Protein AF-A0A3P7NKV8-F1 (afdb_monomer_lite)

Foldseek 3Di:
DDWDFDDDPDPGGFIGDDPPDDPQVVVLVVVVVVCVVFNAAEEEEEQFACDDRRVVVVVVVVVSCVVNVDPRYHYHYDHCCVQPPPNNCVSVVVVCVVCVVVPVVQDDDDDDPPPCCVPCVPNPCPCVVVVVVVVVPPPPHHYDYDYDD

Structure (mmCIF, N/CA/C/O backbone):
data_AF-A0A3P7NKV8-F1
#
_entry.id   AF-A0A3P7NKV8-F1
#
loop_
_atom_site.group_PDB
_atom_site.id
_atom_site.type_symbol
_atom_site.label_atom_id
_atom_site.label_alt_id
_atom_site.label_comp_id
_atom_site.label_asym_id
_atom_site.label_entity_id
_atom_site.label_seq_id
_atom_site.pdbx_PDB_ins_code
_atom_site.Cartn_x
_atom_site.Cartn_y
_atom_site.Cartn_z
_atom_site.occupancy
_atom_site.B_iso_or_equiv
_atom_site.auth_seq_id
_atom_site.auth_comp_id
_atom_site.auth_asym_id
_atom_site.auth_atom_id
_atom_site.pdbx_PDB_model_num
ATOM 1 N N . MET A 1 1 ? -1.811 -8.506 -8.661 1.00 82.88 1 MET A N 1
ATOM 2 C CA . MET A 1 1 ? -0.559 -8.220 -9.380 1.00 82.88 1 MET A CA 1
ATOM 3 C C . MET A 1 1 ? 0.405 -9.372 -9.160 1.00 82.88 1 MET A C 1
ATOM 5 O O . MET A 1 1 ? 0.613 -9.767 -8.021 1.00 82.88 1 MET A O 1
ATOM 9 N N . PHE A 1 2 ? 0.952 -9.916 -10.237 1.00 87.25 2 PHE A N 1
ATOM 10 C CA . PHE A 1 2 ? 1.941 -10.977 -10.249 1.00 87.25 2 PHE A CA 1
ATOM 11 C C . PHE A 1 2 ? 3.288 -10.407 -10.681 1.00 87.25 2 PHE A C 1
ATOM 13 O O . PHE A 1 2 ? 3.466 -9.937 -11.809 1.00 87.25 2 PHE A O 1
ATOM 20 N N . TRP A 1 3 ? 4.239 -10.465 -9.762 1.00 89.94 3 TRP A N 1
ATOM 21 C CA . TRP A 1 3 ? 5.644 -10.199 -10.011 1.00 89.94 3 TRP A CA 1
ATOM 22 C C . TRP A 1 3 ? 6.456 -11.348 -9.420 1.00 89.94 3 TRP A C 1
ATOM 24 O O . TRP A 1 3 ? 5.977 -12.101 -8.572 1.00 89.94 3 TRP A O 1
ATOM 34 N N . SER A 1 4 ? 7.679 -11.513 -9.901 1.00 88.06 4 SER A N 1
ATOM 35 C CA . SER A 1 4 ? 8.592 -12.528 -9.400 1.00 88.06 4 SER A CA 1
ATOM 36 C C . SER A 1 4 ? 10.001 -11.972 -9.298 1.00 88.06 4 SER A C 1
ATOM 38 O O . SER A 1 4 ? 10.438 -11.168 -10.119 1.00 88.06 4 SER A O 1
ATOM 40 N N . GLN A 1 5 ? 10.729 -12.428 -8.290 1.00 87.88 5 GLN A N 1
ATOM 41 C CA . GLN A 1 5 ? 12.143 -12.137 -8.116 1.00 87.88 5 GLN A CA 1
ATOM 42 C C . GLN A 1 5 ? 12.848 -13.470 -7.913 1.00 87.88 5 GLN A C 1
ATOM 44 O O . GLN A 1 5 ? 12.961 -13.988 -6.805 1.00 87.88 5 GLN A O 1
ATOM 49 N N . LYS A 1 6 ? 13.236 -14.088 -9.031 1.00 86.44 6 LYS A N 1
ATOM 50 C CA . LYS A 1 6 ? 13.852 -15.415 -9.013 1.00 86.44 6 LYS A CA 1
ATOM 51 C C . LYS A 1 6 ? 15.244 -15.322 -8.372 1.00 86.44 6 LYS A C 1
ATOM 53 O O . LYS A 1 6 ? 16.028 -14.472 -8.809 1.00 86.44 6 LYS A O 1
ATOM 58 N N . PRO A 1 7 ? 15.567 -16.177 -7.383 1.00 87.00 7 PRO A N 1
ATOM 59 C CA . PRO A 1 7 ? 16.898 -16.215 -6.790 1.00 87.00 7 PRO A CA 1
ATOM 60 C C . PRO A 1 7 ? 17.979 -16.384 -7.862 1.00 87.00 7 PRO A C 1
ATOM 62 O O . PRO A 1 7 ? 17.834 -17.188 -8.783 1.00 87.00 7 PRO A O 1
ATOM 65 N N . ASN A 1 8 ? 19.061 -15.617 -7.754 1.00 85.00 8 ASN A N 1
ATOM 66 C CA . ASN A 1 8 ? 20.250 -15.752 -8.591 1.00 85.00 8 ASN A CA 1
ATOM 67 C C . ASN A 1 8 ? 21.499 -15.357 -7.783 1.00 85.00 8 ASN A C 1
ATOM 69 O O . ASN A 1 8 ? 21.392 -14.996 -6.616 1.00 85.00 8 ASN A O 1
ATOM 73 N N . LEU A 1 9 ? 22.686 -15.424 -8.393 1.00 89.81 9 LEU A N 1
ATOM 74 C CA . LEU A 1 9 ? 23.956 -15.107 -7.718 1.00 89.81 9 LEU A CA 1
ATOM 75 C C . LEU A 1 9 ? 24.111 -13.623 -7.333 1.00 89.81 9 LEU A C 1
ATOM 77 O O . LEU A 1 9 ? 25.084 -13.260 -6.676 1.00 89.81 9 LEU A O 1
ATOM 81 N N . ARG A 1 10 ? 23.201 -12.739 -7.759 1.00 83.06 10 ARG A N 1
ATOM 82 C CA . ARG A 1 10 ? 23.248 -11.325 -7.384 1.00 83.06 10 ARG A CA 1
ATOM 83 C C . ARG A 1 10 ? 22.675 -11.161 -5.984 1.00 83.06 10 ARG A C 1
ATOM 85 O O . ARG A 1 10 ? 21.628 -11.710 -5.668 1.00 83.06 10 ARG A O 1
ATOM 92 N N . TRP A 1 11 ? 23.311 -10.287 -5.209 1.00 80.31 11 TRP A N 1
ATOM 93 C CA . TRP A 1 11 ? 22.869 -9.904 -3.865 1.00 80.31 11 TRP A CA 1
ATOM 94 C C . TRP A 1 11 ? 21.391 -9.483 -3.794 1.00 80.31 11 TRP A C 1
ATOM 96 O O . TRP A 1 11 ? 20.708 -9.776 -2.822 1.00 80.31 11 TRP A O 1
ATOM 106 N N . GLN A 1 12 ? 20.876 -8.826 -4.836 1.00 80.56 12 GLN A N 1
ATOM 107 C CA . GLN A 1 12 ? 19.457 -8.494 -4.935 1.00 80.56 12 GLN A CA 1
ATOM 108 C C . GLN A 1 12 ? 19.011 -8.662 -6.399 1.00 80.56 12 GLN A C 1
ATOM 110 O O . GLN A 1 12 ? 19.347 -7.828 -7.250 1.00 80.56 12 GLN A O 1
ATOM 115 N N . PRO A 1 13 ? 18.322 -9.764 -6.738 1.00 85.06 13 PRO A N 1
ATOM 116 C CA . PRO A 1 13 ? 17.816 -10.000 -8.087 1.00 85.06 13 PRO A CA 1
ATOM 117 C C . PRO A 1 13 ? 16.840 -8.896 -8.515 1.00 85.06 13 PRO A C 1
ATOM 119 O O . PRO A 1 13 ? 16.237 -8.233 -7.677 1.00 85.06 13 PRO A O 1
ATOM 122 N N . GLU A 1 14 ? 16.689 -8.660 -9.813 1.00 85.12 14 GLU A N 1
ATOM 123 C CA . GLU A 1 14 ? 15.761 -7.636 -10.301 1.00 85.12 14 GLU A CA 1
ATOM 124 C C . GLU A 1 14 ? 14.321 -8.167 -10.270 1.00 85.12 14 GLU A C 1
ATOM 126 O O . GLU A 1 14 ? 14.096 -9.306 -10.692 1.00 85.12 14 GLU A O 1
ATOM 131 N N . PRO A 1 15 ? 13.349 -7.392 -9.764 1.00 87.12 15 PRO A N 1
ATOM 132 C CA . PRO A 1 15 ? 11.965 -7.819 -9.785 1.00 87.12 15 PRO A CA 1
ATOM 133 C C . PRO A 1 15 ? 11.406 -7.743 -11.212 1.00 87.12 15 PRO A C 1
ATOM 135 O O . PRO A 1 15 ? 11.567 -6.750 -11.926 1.00 87.12 15 PRO A O 1
ATOM 138 N N . VAL A 1 16 ? 10.734 -8.810 -11.631 1.00 88.50 16 VAL A N 1
ATOM 139 C CA . VAL A 1 16 ? 10.187 -8.975 -12.978 1.00 88.50 16 VAL A CA 1
ATOM 140 C C . VAL A 1 16 ? 8.672 -9.074 -12.904 1.00 88.50 16 VAL A C 1
ATOM 142 O O . VAL A 1 16 ? 8.115 -9.855 -12.138 1.00 88.50 16 VAL A O 1
ATOM 145 N N . LEU A 1 17 ? 8.007 -8.288 -13.742 1.00 87.25 17 LEU A N 1
ATOM 146 C CA . LEU A 1 17 ? 6.565 -8.353 -13.948 1.00 87.25 17 LEU A CA 1
ATOM 147 C C . LEU A 1 17 ? 6.255 -9.395 -15.010 1.00 87.25 17 LEU A C 1
ATOM 149 O O . LEU A 1 17 ? 6.911 -9.406 -16.053 1.00 87.25 17 LEU A O 1
ATOM 153 N N . ASN A 1 18 ? 5.233 -10.210 -14.781 1.00 85.81 18 ASN A N 1
ATOM 154 C CA . ASN A 1 18 ? 4.743 -11.118 -15.809 1.00 85.81 18 ASN A CA 1
ATOM 155 C C . ASN A 1 18 ? 3.870 -10.332 -16.804 1.00 85.81 18 ASN A C 1
ATOM 157 O O . ASN A 1 18 ? 2.804 -9.845 -16.417 1.00 85.81 18 ASN A O 1
ATOM 161 N N . PRO A 1 19 ? 4.285 -10.176 -18.074 1.00 77.19 19 PRO A N 1
ATOM 162 C CA . PRO A 1 19 ? 3.552 -9.358 -19.041 1.00 77.19 19 PRO A CA 1
ATOM 163 C C . PRO A 1 19 ? 2.282 -10.039 -19.568 1.00 77.19 19 PRO A C 1
ATOM 165 O O . PRO A 1 19 ? 1.422 -9.370 -20.128 1.00 77.19 19 PRO A O 1
ATOM 168 N N . THR A 1 20 ? 2.176 -11.359 -19.415 1.00 82.50 20 THR A N 1
ATOM 169 C CA . THR A 1 20 ? 1.053 -12.176 -19.894 1.00 82.50 20 THR A CA 1
ATOM 170 C C . THR A 1 20 ? -0.166 -12.125 -18.982 1.00 82.50 20 THR A C 1
ATOM 172 O O . THR A 1 20 ? -1.260 -12.463 -19.423 1.00 82.50 20 THR A O 1
ATOM 175 N N . ASP A 1 21 ? 0.018 -11.727 -17.723 1.00 84.06 21 ASP A N 1
ATOM 176 C CA . ASP A 1 21 ? -1.026 -11.818 -16.708 1.00 84.06 21 ASP A CA 1
ATOM 177 C C . ASP A 1 21 ? -1.808 -10.503 -16.600 1.00 84.06 21 ASP A C 1
ATOM 179 O O . ASP A 1 21 ? -1.225 -9.413 -16.627 1.00 84.06 21 ASP A O 1
ATOM 183 N N . ASP A 1 22 ? -3.126 -10.590 -16.392 1.00 89.88 22 ASP A N 1
ATOM 184 C CA . ASP A 1 22 ? -3.933 -9.414 -16.063 1.00 89.88 22 ASP A CA 1
ATOM 185 C C . ASP A 1 22 ? -3.660 -8.970 -14.620 1.00 89.88 22 ASP A C 1
ATOM 187 O O . ASP A 1 22 ? -4.209 -9.477 -13.635 1.00 89.88 22 ASP A O 1
ATOM 191 N N . GLN A 1 23 ? -2.772 -7.987 -14.509 1.00 91.62 23 GLN A N 1
ATOM 192 C CA . GLN A 1 23 ? -2.330 -7.426 -13.241 1.00 91.62 23 GLN A CA 1
ATOM 193 C C . GLN A 1 23 ? -3.469 -6.770 -12.455 1.00 91.62 23 GLN A C 1
ATOM 195 O O . GLN A 1 23 ? -3.468 -6.829 -11.218 1.00 91.62 23 GLN A O 1
ATOM 200 N N . THR A 1 24 ? -4.430 -6.170 -13.165 1.00 92.44 24 THR A N 1
ATOM 201 C CA . THR A 1 24 ? -5.553 -5.433 -12.586 1.00 92.44 24 THR A CA 1
ATOM 202 C C . THR A 1 24 ? -6.575 -6.386 -11.995 1.00 92.44 24 THR A C 1
ATOM 204 O O . THR A 1 24 ? -6.932 -6.235 -10.826 1.00 92.44 24 THR A O 1
ATOM 207 N N . GLU A 1 25 ? -6.985 -7.410 -12.739 1.00 92.81 25 GLU A N 1
ATOM 208 C CA . GLU A 1 25 ? -7.939 -8.402 -12.233 1.00 92.81 25 GLU A CA 1
ATOM 209 C C . GLU A 1 25 ? -7.353 -9.216 -11.074 1.00 92.81 25 GLU A C 1
ATOM 211 O O . GLU A 1 25 ? -8.011 -9.426 -10.051 1.00 92.81 25 GLU A O 1
ATOM 216 N N . ALA A 1 26 ? -6.069 -9.572 -11.155 1.00 92.38 26 ALA A N 1
ATOM 217 C CA . ALA A 1 26 ? -5.368 -10.223 -10.054 1.00 92.38 26 ALA A CA 1
ATOM 218 C C . ALA A 1 26 ? -5.345 -9.366 -8.778 1.00 92.38 26 ALA A C 1
ATOM 220 O O . ALA A 1 26 ? -5.482 -9.884 -7.671 1.00 92.38 26 ALA A O 1
ATOM 221 N N . TYR A 1 27 ? -5.143 -8.053 -8.918 1.00 94.12 27 TYR A N 1
ATOM 222 C CA . TYR A 1 27 ? -5.178 -7.125 -7.789 1.00 94.12 27 TYR A CA 1
ATOM 223 C C . TYR A 1 27 ? -6.583 -6.992 -7.201 1.00 94.12 27 TYR A C 1
ATOM 225 O O . TYR A 1 27 ? -6.730 -7.134 -5.991 1.00 94.12 27 TYR A O 1
ATOM 233 N N . LYS A 1 28 ? -7.614 -6.799 -8.035 1.00 94.69 28 LYS A N 1
ATOM 234 C CA . LYS A 1 28 ? -9.006 -6.701 -7.570 1.00 94.69 28 LYS A CA 1
ATOM 235 C C . LYS A 1 28 ? -9.413 -7.928 -6.768 1.00 94.69 28 LYS A C 1
ATOM 237 O O . LYS A 1 28 ? -9.890 -7.795 -5.645 1.00 94.69 28 LYS A O 1
ATOM 242 N N . ARG A 1 29 ? -9.158 -9.123 -7.311 1.00 94.19 29 ARG A N 1
ATOM 243 C CA . ARG A 1 29 ? -9.468 -10.385 -6.630 1.00 94.19 29 ARG A CA 1
ATOM 244 C C . ARG A 1 29 ? -8.775 -10.479 -5.274 1.00 94.19 29 ARG A C 1
ATOM 246 O O . ARG A 1 29 ? -9.399 -10.895 -4.302 1.00 94.19 29 ARG A O 1
ATOM 253 N N . HIS A 1 30 ? -7.504 -10.083 -5.204 1.00 93.69 30 HIS A N 1
ATOM 254 C CA . HIS A 1 30 ? -6.771 -10.073 -3.945 1.00 93.69 30 HIS A CA 1
ATOM 255 C C . HIS A 1 30 ? -7.369 -9.069 -2.950 1.00 93.69 30 HIS A C 1
ATOM 257 O O . HIS A 1 30 ? -7.622 -9.446 -1.813 1.00 93.69 30 HIS A O 1
ATOM 263 N N . MET A 1 31 ? -7.672 -7.836 -3.367 1.00 93.94 31 MET A N 1
ATOM 264 C CA . MET A 1 31 ? -8.224 -6.806 -2.476 1.00 93.94 31 MET A CA 1
ATOM 265 C C . MET A 1 31 ? -9.620 -7.144 -1.954 1.00 93.94 31 MET A C 1
ATOM 267 O O . MET A 1 31 ? -9.889 -6.925 -0.779 1.00 93.94 31 MET A O 1
ATOM 271 N N . ILE A 1 32 ? -10.480 -7.745 -2.778 1.00 93.56 32 ILE A N 1
ATOM 272 C CA . ILE A 1 32 ? -11.795 -8.239 -2.339 1.00 93.56 32 ILE A CA 1
ATOM 273 C C . ILE A 1 32 ? -11.629 -9.322 -1.263 1.00 93.56 32 ILE A C 1
ATOM 275 O O . ILE A 1 32 ? -12.336 -9.320 -0.258 1.00 93.56 32 ILE A O 1
ATOM 279 N N . MET A 1 33 ? -10.660 -10.228 -1.434 1.00 93.31 33 MET A N 1
ATOM 280 C CA . MET A 1 33 ? -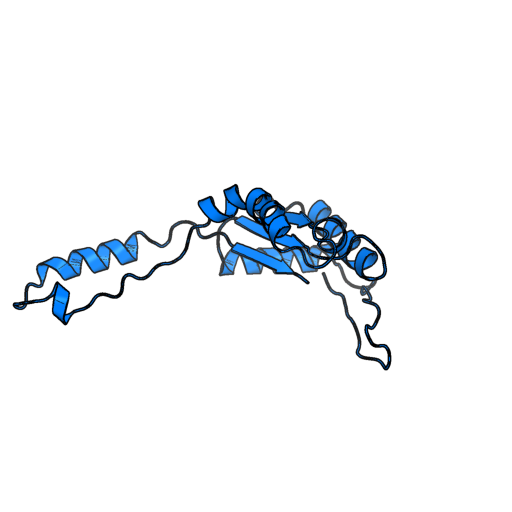10.351 -11.233 -0.416 1.00 93.31 33 MET A CA 1
ATOM 281 C C . MET A 1 33 ? -9.831 -10.588 0.876 1.00 93.31 33 MET A C 1
ATOM 283 O O . MET A 1 33 ? -10.274 -10.967 1.956 1.00 93.31 33 MET A O 1
ATOM 287 N N . GLN A 1 34 ? -8.933 -9.602 0.780 1.00 91.38 34 GLN A N 1
ATOM 288 C CA . GLN A 1 34 ? -8.436 -8.869 1.949 1.00 91.38 34 GLN A CA 1
ATOM 289 C C . GLN A 1 34 ? -9.568 -8.140 2.683 1.00 91.38 34 GLN A C 1
ATOM 291 O O . GLN A 1 34 ? -9.622 -8.179 3.908 1.00 91.38 34 GLN A O 1
ATOM 296 N N . GLN A 1 35 ? -10.508 -7.543 1.947 1.00 91.19 35 GLN A N 1
ATOM 297 C CA . GLN A 1 35 ? -11.666 -6.869 2.529 1.00 91.19 35 GLN A CA 1
ATOM 298 C C . GLN A 1 35 ? -12.567 -7.851 3.277 1.00 91.19 35 GLN A C 1
ATOM 300 O O . GLN A 1 35 ? -13.081 -7.526 4.340 1.00 91.19 35 GLN A O 1
ATOM 305 N N . HIS A 1 36 ? -12.736 -9.065 2.751 1.00 89.00 36 HIS A N 1
ATOM 306 C CA . HIS A 1 36 ? -13.513 -10.096 3.429 1.00 89.00 36 HIS A CA 1
ATOM 307 C C . HIS A 1 36 ? -12.857 -10.566 4.736 1.00 89.00 36 HIS A C 1
ATOM 309 O O . HIS A 1 36 ? -13.559 -10.854 5.700 1.00 89.00 36 HIS A O 1
ATOM 315 N N . VAL A 1 37 ? -11.523 -10.644 4.773 1.00 86.88 37 VAL A N 1
ATOM 316 C CA . VAL A 1 37 ? -10.771 -11.112 5.948 1.00 86.88 37 VAL A CA 1
ATOM 317 C C . VAL A 1 37 ? -10.664 -10.036 7.025 1.00 86.88 37 VAL A C 1
ATOM 319 O O . VAL A 1 37 ? -10.903 -10.319 8.194 1.00 86.88 37 VAL A O 1
ATOM 322 N N . TYR A 1 38 ? -10.278 -8.819 6.644 1.00 84.56 38 TYR A N 1
ATOM 323 C CA . TYR A 1 38 ? -9.998 -7.745 7.597 1.00 84.56 38 TYR A CA 1
ATOM 324 C C . TYR A 1 38 ? -11.194 -6.838 7.871 1.00 84.56 38 TYR A C 1
ATOM 326 O O . TYR A 1 38 ? -11.241 -6.213 8.925 1.00 84.56 38 TYR A O 1
ATOM 334 N N . GLY A 1 39 ? -12.164 -6.798 6.959 1.00 82.00 39 GLY A N 1
ATOM 335 C CA . GLY A 1 39 ? -13.281 -5.870 7.026 1.00 82.00 39 GLY A CA 1
ATOM 336 C C . GLY A 1 39 ? -12.909 -4.450 6.600 1.00 82.00 39 GLY A C 1
ATOM 337 O O . GLY A 1 39 ? -11.739 -4.092 6.443 1.00 82.00 39 GLY A O 1
ATOM 338 N N . GLY A 1 40 ? -13.953 -3.648 6.385 1.00 86.19 40 GLY A N 1
ATOM 339 C CA . GLY A 1 40 ? -13.849 -2.198 6.269 1.00 86.19 40 GLY A CA 1
ATOM 340 C C . GLY A 1 40 ? -12.928 -1.694 5.156 1.00 86.19 40 GLY A C 1
ATOM 341 O O . GLY A 1 40 ? -12.926 -2.195 4.025 1.00 86.19 40 GLY A O 1
ATOM 342 N N . LYS A 1 41 ? -12.192 -0.630 5.489 1.00 89.56 41 LYS A N 1
ATOM 343 C CA . LYS A 1 41 ? -11.257 0.071 4.609 1.00 89.56 41 LYS A CA 1
ATOM 344 C C . LYS A 1 41 ? -9.852 -0.511 4.756 1.00 89.56 41 LYS A C 1
ATOM 346 O O . LYS A 1 41 ? -9.375 -0.770 5.859 1.00 89.56 41 LYS A O 1
ATOM 351 N N . LEU A 1 42 ? -9.167 -0.662 3.629 1.00 90.88 42 LEU A N 1
ATOM 352 C CA . LEU A 1 42 ? -7.800 -1.158 3.553 1.00 90.88 42 LEU A CA 1
ATOM 353 C C . LEU A 1 42 ? -6.846 -0.028 3.181 1.00 90.88 42 LEU A C 1
ATOM 355 O O . LEU A 1 42 ? -7.073 0.709 2.218 1.00 90.88 42 LEU A O 1
ATOM 359 N N . VAL A 1 43 ? -5.740 0.074 3.911 1.00 92.00 43 VAL A N 1
ATOM 360 C CA . VAL A 1 43 ? -4.656 1.006 3.592 1.00 92.00 43 VAL A CA 1
ATOM 361 C C . VAL A 1 43 ? -3.410 0.212 3.243 1.00 92.00 43 VAL A C 1
ATOM 363 O O . VAL A 1 43 ? -2.856 -0.509 4.068 1.00 92.00 43 VAL A O 1
ATOM 366 N N . ILE A 1 44 ? -2.962 0.363 2.004 1.00 92.25 44 ILE A N 1
ATOM 367 C CA . ILE A 1 44 ? -1.734 -0.226 1.491 1.00 92.25 44 ILE A CA 1
ATOM 368 C C . ILE A 1 44 ? -0.611 0.772 1.735 1.00 92.25 44 ILE A C 1
ATOM 370 O O . ILE A 1 44 ? -0.616 1.860 1.162 1.00 92.25 44 ILE A O 1
ATOM 374 N N . VAL A 1 45 ? 0.373 0.400 2.545 1.00 91.31 45 VAL A N 1
ATOM 375 C CA . VAL A 1 45 ? 1.596 1.189 2.721 1.00 91.31 45 VAL A CA 1
ATOM 376 C C . VAL A 1 45 ? 2.669 0.603 1.815 1.00 91.31 45 VAL A C 1
ATOM 378 O O . VAL A 1 45 ? 3.141 -0.510 2.042 1.00 91.31 45 VAL A O 1
ATOM 381 N N . ASN A 1 46 ? 3.027 1.349 0.772 1.00 90.06 46 ASN A N 1
ATOM 382 C CA . ASN A 1 46 ? 4.050 0.959 -0.189 1.00 90.06 46 ASN A CA 1
ATOM 383 C C . ASN A 1 46 ? 5.380 1.626 0.177 1.00 90.06 46 ASN A C 1
ATOM 385 O O . ASN A 1 46 ? 5.499 2.848 0.093 1.00 90.06 46 ASN A O 1
ATOM 389 N N . LEU A 1 47 ? 6.366 0.819 0.573 1.00 85.81 47 LEU A N 1
ATOM 390 C CA . LEU A 1 47 ? 7.693 1.284 1.000 1.00 85.81 47 LEU A CA 1
ATOM 391 C C . LEU A 1 47 ? 8.753 1.209 -0.109 1.00 85.81 47 LEU A C 1
ATOM 393 O O . LEU A 1 47 ? 9.937 1.436 0.151 1.00 85.81 47 LEU A O 1
ATOM 397 N N . VAL A 1 48 ? 8.336 0.874 -1.333 1.00 82.25 48 VAL A N 1
ATOM 398 C CA . VAL A 1 48 ? 9.218 0.741 -2.494 1.00 82.25 48 VAL A CA 1
ATOM 399 C C . VAL A 1 48 ? 10.027 2.015 -2.712 1.00 82.25 48 VAL A C 1
ATOM 401 O O . VAL A 1 48 ? 9.497 3.131 -2.723 1.00 82.25 48 VAL A O 1
ATOM 404 N N . ASN A 1 49 ? 11.324 1.837 -2.963 1.00 79.38 49 ASN A N 1
ATOM 405 C CA . ASN A 1 49 ? 12.173 2.947 -3.356 1.00 79.38 49 ASN A CA 1
ATOM 406 C C . ASN A 1 49 ? 11.705 3.505 -4.710 1.00 79.38 49 ASN A C 1
ATOM 408 O O . ASN A 1 49 ? 11.635 2.792 -5.716 1.00 79.38 49 ASN A O 1
ATOM 412 N N . GLN A 1 50 ? 11.427 4.810 -4.765 1.00 77.88 50 GLN A N 1
ATOM 413 C CA . GLN A 1 50 ? 10.971 5.470 -5.993 1.00 77.88 50 GLN A CA 1
ATOM 414 C C . GLN A 1 50 ? 12.087 5.574 -7.050 1.00 77.88 50 GLN A C 1
ATOM 416 O O . GLN A 1 50 ? 11.855 6.001 -8.188 1.00 77.88 50 GLN A O 1
ATOM 421 N N . ARG A 1 51 ? 13.315 5.179 -6.691 1.00 78.44 51 ARG A N 1
ATOM 422 C CA . ARG A 1 51 ? 14.488 5.106 -7.562 1.00 78.44 51 ARG A CA 1
ATOM 423 C C . ARG A 1 51 ? 15.015 3.675 -7.657 1.00 78.44 51 ARG A C 1
ATO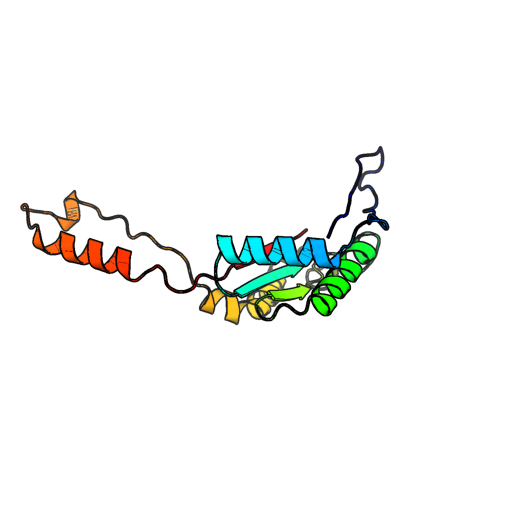M 425 O O . ARG A 1 51 ? 14.914 2.871 -6.738 1.00 78.44 51 ARG A O 1
ATOM 432 N N . GLY A 1 52 ? 15.664 3.382 -8.781 1.00 81.94 52 GLY A N 1
ATOM 433 C CA . GLY A 1 52 ? 16.317 2.095 -9.007 1.00 81.94 52 GLY A CA 1
ATOM 434 C C . GLY A 1 52 ? 15.349 0.991 -9.435 1.00 81.94 52 GLY A C 1
ATOM 435 O O . GLY A 1 52 ? 14.358 1.245 -10.116 1.00 81.94 52 GLY A O 1
ATOM 436 N N . ARG A 1 53 ? 15.684 -0.251 -9.075 1.00 81.56 53 ARG A N 1
ATOM 437 C CA . ARG A 1 53 ? 15.067 -1.479 -9.613 1.00 81.56 53 ARG A CA 1
ATOM 438 C C . ARG A 1 53 ? 13.597 -1.654 -9.235 1.00 81.56 53 ARG A C 1
ATOM 440 O O . ARG A 1 53 ? 12.805 -2.131 -10.040 1.00 81.56 53 ARG A O 1
ATOM 447 N N . GLU A 1 54 ? 13.230 -1.261 -8.021 1.00 83.06 54 GLU A N 1
ATOM 448 C CA . GLU A 1 54 ? 11.881 -1.480 -7.486 1.00 83.06 54 GLU A CA 1
ATOM 449 C C . GLU A 1 54 ? 10.857 -0.503 -8.073 1.00 83.06 54 GLU A C 1
ATOM 451 O O . GLU A 1 54 ? 9.666 -0.810 -8.108 1.00 83.06 54 GLU A O 1
ATOM 456 N N . LYS A 1 55 ? 11.319 0.618 -8.649 1.00 85.94 55 LYS A N 1
ATOM 457 C CA . LYS A 1 55 ? 10.478 1.632 -9.300 1.00 85.94 55 LYS A CA 1
ATOM 458 C C . LYS A 1 55 ? 9.501 1.025 -10.305 1.00 85.94 55 LYS A C 1
ATOM 460 O O . LYS A 1 55 ? 8.374 1.495 -10.425 1.00 85.94 55 LYS A O 1
ATOM 465 N N . ARG A 1 56 ? 9.923 -0.012 -11.035 1.00 87.44 56 ARG A N 1
ATOM 466 C CA . ARG A 1 56 ? 9.076 -0.670 -12.034 1.00 87.44 56 ARG A CA 1
ATOM 467 C C . ARG A 1 56 ? 7.881 -1.378 -11.390 1.00 87.44 56 ARG A C 1
ATOM 469 O O . ARG A 1 56 ? 6.773 -1.260 -11.895 1.00 87.44 56 ARG A O 1
ATOM 476 N N . VAL A 1 57 ? 8.097 -2.084 -10.280 1.00 88.88 57 VAL A N 1
ATOM 477 C CA . VAL A 1 57 ? 7.016 -2.752 -9.540 1.00 88.88 57 VAL A CA 1
ATOM 478 C C . VAL A 1 57 ? 6.149 -1.730 -8.815 1.00 88.88 57 VAL A C 1
ATOM 480 O O . VAL A 1 57 ? 4.930 -1.808 -8.918 1.00 88.88 57 VAL A O 1
ATOM 483 N N . GLY A 1 58 ? 6.757 -0.735 -8.162 1.00 89.19 58 GLY A N 1
ATOM 484 C CA . GLY A 1 58 ? 6.019 0.343 -7.500 1.00 89.19 58 GLY A CA 1
ATOM 485 C C . GLY A 1 58 ? 5.101 1.096 -8.466 1.00 89.19 58 GLY A C 1
ATOM 486 O O . GLY A 1 58 ? 3.913 1.230 -8.202 1.00 89.19 58 GLY A O 1
ATOM 487 N N . GLY A 1 59 ? 5.616 1.486 -9.635 1.00 89.56 59 GLY A N 1
ATOM 488 C CA . GLY A 1 59 ? 4.828 2.191 -10.648 1.00 89.56 59 GLY A CA 1
ATOM 489 C C . GLY A 1 59 ? 3.703 1.347 -11.255 1.00 89.56 59 GLY A C 1
ATOM 490 O O . GLY A 1 59 ? 2.635 1.873 -11.560 1.00 89.56 59 GLY A O 1
ATOM 491 N N . GLU A 1 60 ? 3.895 0.034 -11.408 1.00 91.00 60 GLU A N 1
ATOM 492 C CA . GLU A 1 60 ? 2.794 -0.843 -11.822 1.00 91.00 60 GLU A CA 1
ATOM 493 C C . GLU A 1 60 ? 1.742 -1.027 -10.732 1.00 91.00 60 GLU A C 1
ATOM 495 O O . GLU A 1 60 ? 0.556 -1.091 -11.055 1.00 91.00 60 GLU A O 1
ATOM 500 N N . LEU A 1 61 ? 2.141 -1.088 -9.458 1.00 91.69 61 LEU A N 1
ATOM 501 C CA . LEU A 1 61 ? 1.191 -1.105 -8.350 1.00 91.69 61 LEU A CA 1
ATOM 502 C C . LEU A 1 61 ? 0.341 0.171 -8.369 1.00 91.69 61 LEU A C 1
ATOM 504 O O . LEU A 1 61 ? -0.883 0.064 -8.364 1.00 91.69 61 LEU A O 1
ATOM 508 N N . ASP A 1 62 ? 0.968 1.346 -8.491 1.00 91.75 62 ASP A N 1
ATOM 509 C CA . ASP A 1 62 ? 0.272 2.635 -8.607 1.00 91.75 62 ASP A CA 1
ATOM 510 C C . ASP A 1 62 ? -0.726 2.619 -9.778 1.00 91.75 62 ASP A C 1
ATOM 512 O O . ASP A 1 62 ? -1.903 2.954 -9.618 1.00 91.75 62 ASP A O 1
ATOM 516 N N . ARG A 1 63 ? -0.285 2.151 -10.956 1.00 92.81 63 ARG A N 1
ATOM 517 C CA . ARG A 1 63 ? -1.137 2.029 -12.148 1.00 92.81 63 ARG A CA 1
ATOM 518 C C . ARG A 1 63 ? -2.333 1.114 -11.902 1.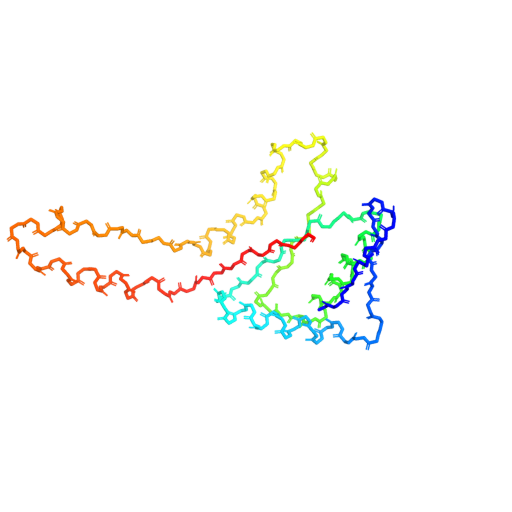00 92.81 63 ARG A C 1
ATOM 520 O O . ARG A 1 63 ? -3.451 1.430 -12.309 1.00 92.81 63 ARG A O 1
ATOM 527 N N . VAL A 1 64 ? -2.102 -0.039 -11.282 1.00 94.12 64 VAL A N 1
ATOM 528 C CA . VAL A 1 64 ? -3.137 -1.043 -11.036 1.00 94.12 64 VAL A CA 1
ATOM 529 C C . VAL A 1 64 ? -4.147 -0.559 -9.999 1.00 94.12 64 VAL A C 1
ATOM 531 O O . VAL A 1 64 ? -5.340 -0.759 -10.216 1.00 94.12 64 VAL A O 1
ATOM 534 N N . VAL A 1 65 ? -3.704 0.111 -8.932 1.00 93.81 65 VAL A N 1
ATOM 535 C CA . VAL A 1 65 ? -4.597 0.707 -7.926 1.00 93.81 65 VAL A CA 1
ATOM 536 C C . VAL A 1 65 ? -5.507 1.750 -8.575 1.00 93.81 65 VAL A C 1
ATOM 538 O O . VAL A 1 65 ? -6.727 1.668 -8.430 1.00 93.81 65 VAL A O 1
ATOM 541 N N . LEU A 1 66 ? -4.936 2.667 -9.366 1.00 93.62 66 LEU A N 1
ATOM 542 C CA . LEU A 1 66 ? -5.702 3.693 -10.084 1.00 93.62 66 LEU A CA 1
ATOM 543 C C . LEU A 1 66 ? -6.717 3.084 -11.058 1.00 93.62 66 LEU A C 1
ATOM 545 O O . LEU A 1 66 ? -7.850 3.549 -11.144 1.00 93.62 66 LEU A O 1
ATOM 549 N N . ARG A 1 67 ? -6.330 2.029 -11.783 1.00 93.75 67 ARG A N 1
ATOM 550 C CA . ARG A 1 67 ? -7.207 1.364 -12.757 1.00 93.75 67 ARG A CA 1
ATOM 551 C C . ARG A 1 67 ? -8.302 0.524 -12.102 1.00 93.75 67 ARG A C 1
ATOM 553 O O . ARG A 1 67 ? -9.382 0.391 -12.671 1.00 93.75 67 ARG A O 1
ATOM 560 N N . ALA A 1 68 ? -8.013 -0.095 -10.960 1.00 94.12 68 ALA A N 1
ATOM 561 C CA . ALA A 1 68 ? -8.984 -0.901 -10.234 1.00 94.12 68 ALA A CA 1
ATOM 562 C C . ALA A 1 68 ? -10.056 -0.038 -9.558 1.00 94.12 68 ALA A C 1
ATOM 564 O O . ALA A 1 68 ? -11.185 -0.508 -9.460 1.00 94.12 68 ALA A O 1
ATOM 565 N N . HIS A 1 69 ? -9.695 1.182 -9.135 1.00 93.62 69 HIS A N 1
ATOM 566 C CA . HIS A 1 69 ? -10.581 2.179 -8.526 1.00 93.62 69 HIS A CA 1
ATOM 567 C C . HIS A 1 69 ? -11.517 1.567 -7.469 1.00 93.62 69 HIS A C 1
ATOM 569 O O . HIS A 1 69 ? -12.741 1.592 -7.583 1.00 93.62 69 HIS A O 1
ATOM 575 N N . LEU A 1 70 ? -10.921 0.951 -6.450 1.00 93.75 70 LEU A N 1
ATOM 576 C CA . LEU A 1 70 ? -11.664 0.357 -5.342 1.00 93.75 70 LEU A CA 1
ATOM 577 C C . LEU A 1 70 ? -11.820 1.394 -4.229 1.00 93.75 70 LEU A C 1
ATOM 579 O O . LEU A 1 70 ? -10.833 1.759 -3.597 1.00 93.75 70 LEU A O 1
ATOM 583 N N . ASP A 1 71 ? -13.051 1.828 -3.957 1.00 93.12 71 ASP A N 1
ATOM 584 C CA . ASP A 1 71 ? -13.332 2.916 -3.003 1.00 93.12 71 ASP A CA 1
ATOM 585 C C . ASP A 1 71 ? -12.903 2.594 -1.560 1.00 93.12 71 ASP A C 1
ATOM 587 O O . ASP A 1 71 ? -12.610 3.485 -0.764 1.00 93.12 71 ASP A O 1
ATOM 591 N N . PHE A 1 72 ? -12.825 1.305 -1.222 1.00 91.19 72 PHE A N 1
ATOM 592 C CA . PHE A 1 72 ? -12.397 0.826 0.091 1.00 91.19 72 PHE A CA 1
ATOM 593 C C . PHE A 1 72 ? -10.875 0.678 0.227 1.00 91.19 72 PHE A C 1
ATOM 595 O O . PHE A 1 72 ? -10.410 0.257 1.284 1.00 91.19 72 PHE A O 1
ATOM 602 N N . VAL A 1 73 ? -10.085 0.995 -0.807 1.00 93.69 73 VAL A N 1
ATOM 603 C CA . VAL A 1 73 ? -8.625 0.833 -0.796 1.00 93.69 73 VAL A CA 1
ATOM 604 C C . VAL A 1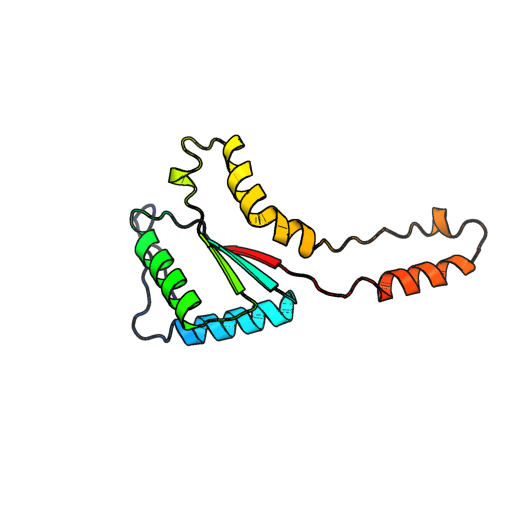 73 ? -7.922 2.174 -0.967 1.00 93.69 73 VAL A C 1
ATOM 606 O O . VAL A 1 73 ? -8.139 2.898 -1.935 1.00 93.69 73 VAL A O 1
ATOM 609 N N . ARG A 1 74 ? -7.002 2.485 -0.051 1.00 92.62 74 ARG A N 1
ATOM 610 C CA . ARG A 1 74 ? -6.111 3.649 -0.132 1.00 92.62 74 ARG A CA 1
ATOM 611 C C . ARG A 1 74 ? -4.662 3.198 -0.244 1.00 92.62 74 ARG A C 1
ATOM 613 O O . ARG A 1 74 ? -4.205 2.394 0.559 1.00 92.62 74 ARG A O 1
ATOM 620 N N . LEU A 1 75 ? -3.924 3.750 -1.204 1.00 92.31 75 LEU A N 1
ATOM 621 C CA . LEU A 1 75 ? -2.485 3.530 -1.349 1.00 92.31 75 LEU A CA 1
ATOM 622 C C . LEU A 1 75 ? -1.705 4.715 -0.771 1.00 92.31 75 LEU A C 1
ATOM 624 O O . LEU A 1 75 ? -1.913 5.855 -1.181 1.00 92.31 75 LEU A O 1
ATOM 628 N N . ASN A 1 76 ? -0.793 4.436 0.156 1.00 91.56 76 ASN A N 1
ATOM 629 C CA . ASN A 1 76 ? 0.145 5.394 0.726 1.00 91.56 76 ASN A CA 1
ATOM 630 C C . ASN A 1 76 ? 1.575 5.006 0.328 1.00 91.56 76 ASN A C 1
ATOM 632 O O . ASN A 1 76 ? 2.178 4.119 0.936 1.00 91.56 76 ASN A O 1
ATOM 636 N N . ALA A 1 77 ? 2.110 5.656 -0.705 1.00 88.31 77 ALA A N 1
ATOM 637 C CA . ALA A 1 77 ? 3.492 5.467 -1.136 1.00 88.31 77 ALA A CA 1
ATOM 638 C C . ALA A 1 77 ? 4.448 6.309 -0.275 1.00 88.31 77 ALA A C 1
ATOM 640 O O . ALA A 1 77 ? 4.330 7.534 -0.222 1.00 88.31 77 ALA A O 1
ATOM 641 N N . PHE A 1 78 ? 5.413 5.658 0.375 1.00 87.31 78 PHE A N 1
ATOM 642 C CA . PHE A 1 78 ? 6.368 6.284 1.285 1.00 87.31 78 PHE A CA 1
ATOM 643 C C . PHE A 1 78 ? 7.802 5.857 0.948 1.00 87.31 78 PHE A C 1
ATOM 645 O O . PHE A 1 78 ? 8.190 4.709 1.151 1.00 87.31 78 PHE A O 1
ATOM 652 N N . ASP A 1 79 ? 8.613 6.796 0.454 1.00 82.44 79 ASP A N 1
ATOM 653 C CA . ASP A 1 79 ? 10.017 6.536 0.127 1.00 82.44 79 ASP A CA 1
ATOM 654 C C . ASP A 1 79 ? 10.891 6.644 1.381 1.00 82.44 79 ASP A C 1
ATOM 656 O O . ASP A 1 79 ? 11.324 7.729 1.781 1.00 82.44 79 ASP A O 1
ATOM 660 N N . PHE A 1 80 ? 11.189 5.499 1.990 1.00 75.94 80 PHE A N 1
ATOM 661 C CA . PHE A 1 80 ? 12.001 5.452 3.202 1.00 75.94 80 PHE A CA 1
ATOM 662 C C . PHE A 1 80 ? 13.419 6.016 3.001 1.00 75.94 80 PHE A C 1
ATOM 664 O O . PHE A 1 80 ? 13.966 6.632 3.910 1.00 75.94 80 PHE A O 1
ATOM 671 N N . HIS A 1 81 ? 14.025 5.865 1.821 1.00 76.25 81 HIS A N 1
ATOM 672 C CA . HIS A 1 81 ? 15.400 6.321 1.583 1.00 76.25 81 HIS A CA 1
ATOM 673 C C . HIS A 1 81 ? 15.478 7.839 1.425 1.00 76.25 81 HIS A C 1
ATOM 675 O O . HIS A 1 81 ? 16.453 8.466 1.846 1.00 76.25 81 HIS A O 1
ATOM 681 N N . LYS A 1 82 ? 14.449 8.433 0.817 1.00 76.44 82 LYS A N 1
ATOM 682 C CA . LYS A 1 82 ? 14.319 9.884 0.699 1.00 76.44 82 LYS A CA 1
ATOM 683 C C . LYS A 1 82 ? 13.953 10.516 2.040 1.00 76.44 82 LYS A C 1
ATOM 685 O O . LYS A 1 82 ? 14.584 11.492 2.444 1.00 76.44 82 LYS A O 1
ATOM 690 N N . GLU A 1 83 ? 12.948 9.969 2.714 1.00 72.56 83 GLU A N 1
ATOM 691 C CA . GLU A 1 83 ? 12.378 10.584 3.911 1.00 72.56 83 GLU A CA 1
ATOM 692 C C . GLU A 1 83 ? 13.230 10.285 5.156 1.00 72.56 83 GLU A C 1
ATOM 694 O O . GLU A 1 83 ? 13.515 11.197 5.930 1.00 72.56 83 GLU A O 1
ATOM 699 N N . CYS A 1 84 ? 13.759 9.067 5.304 1.00 66.81 84 CYS A N 1
ATOM 700 C CA . CYS A 1 84 ? 14.519 8.595 6.470 1.00 66.81 84 CYS A CA 1
ATOM 701 C C . CYS A 1 84 ? 15.999 8.319 6.141 1.00 66.81 84 CYS A C 1
ATOM 703 O O . CYS A 1 84 ? 16.519 7.227 6.389 1.00 66.81 84 CYS A O 1
ATOM 705 N N . GLN A 1 85 ? 16.708 9.318 5.603 1.00 66.69 85 GLN A N 1
ATOM 706 C CA . GLN A 1 85 ? 18.157 9.217 5.380 1.00 66.69 85 GLN A CA 1
ATOM 707 C C . GLN A 1 85 ? 18.898 8.798 6.667 1.00 66.69 85 GLN A C 1
ATOM 709 O O . GLN A 1 85 ? 18.588 9.280 7.758 1.00 66.69 85 GLN A O 1
ATOM 714 N N . ALA A 1 86 ? 19.869 7.888 6.525 1.00 67.88 86 ALA A N 1
ATOM 715 C CA . ALA A 1 86 ? 20.670 7.318 7.616 1.00 67.88 86 ALA A CA 1
ATOM 716 C C . ALA A 1 86 ? 19.870 6.596 8.726 1.00 67.88 86 ALA A C 1
ATOM 718 O O . ALA A 1 86 ? 20.297 6.594 9.878 1.00 67.88 86 ALA A O 1
ATOM 719 N N . LEU A 1 87 ? 18.724 5.976 8.396 1.00 65.12 87 LEU A N 1
ATOM 720 C CA . LEU A 1 87 ? 17.877 5.245 9.359 1.00 65.12 87 LEU A CA 1
ATOM 721 C C . LEU A 1 87 ? 17.419 6.128 10.530 1.00 65.12 87 LEU A C 1
ATOM 723 O O . LEU A 1 87 ? 17.257 5.660 11.657 1.00 65.12 87 LEU A O 1
ATOM 727 N N . ASN A 1 88 ? 17.211 7.423 10.277 1.00 68.94 88 ASN A N 1
ATOM 728 C CA . ASN A 1 88 ? 16.719 8.331 11.301 1.00 68.94 88 ASN A CA 1
ATOM 729 C C . ASN A 1 88 ? 15.248 8.023 11.628 1.00 68.94 88 ASN A C 1
ATOM 731 O O . ASN A 1 88 ? 14.324 8.584 11.035 1.00 68.94 88 ASN A O 1
ATOM 735 N N . TRP A 1 89 ? 15.044 7.147 12.613 1.00 66.19 89 TRP A N 1
ATOM 736 C CA . TRP A 1 89 ? 13.740 6.725 13.127 1.00 66.19 89 TRP A CA 1
ATOM 737 C C . TRP A 1 89 ? 12.856 7.885 13.600 1.00 66.19 89 TRP A C 1
ATOM 739 O O . TRP A 1 89 ? 11.635 7.746 13.609 1.00 66.19 89 TRP A O 1
ATOM 749 N N . GLY A 1 90 ? 13.433 9.053 13.911 1.00 66.38 90 GLY A N 1
ATOM 750 C CA . GLY A 1 90 ? 12.669 10.259 14.240 1.00 66.38 90 GLY A CA 1
ATOM 751 C C . GLY A 1 90 ? 11.747 10.719 13.105 1.00 66.38 90 GLY A C 1
ATOM 752 O O . GLY A 1 90 ? 10.703 11.314 13.359 1.00 66.38 90 GLY A O 1
ATOM 753 N N . ARG A 1 91 ? 12.073 10.384 11.851 1.00 70.81 91 ARG A N 1
ATOM 754 C CA . ARG A 1 91 ? 11.258 10.729 10.677 1.00 70.81 91 ARG A CA 1
ATOM 755 C C . ARG A 1 91 ? 10.178 9.705 10.340 1.00 70.81 91 ARG A C 1
ATOM 757 O O . ARG A 1 91 ? 9.276 10.023 9.571 1.00 70.81 91 ARG A O 1
ATOM 764 N N . LEU A 1 92 ? 10.169 8.538 10.994 1.00 75.44 92 LEU A N 1
ATOM 765 C CA . LEU A 1 92 ? 9.038 7.602 10.916 1.00 75.44 92 LEU A CA 1
ATOM 766 C C . LEU A 1 92 ? 7.741 8.235 11.455 1.00 75.44 92 LEU A C 1
ATOM 768 O O . LEU A 1 92 ? 6.644 7.843 11.062 1.00 75.44 92 LEU A O 1
ATOM 772 N N . GLY A 1 93 ? 7.865 9.271 12.294 1.00 80.50 93 GLY A N 1
ATOM 773 C CA . GLY A 1 93 ? 6.747 10.113 12.709 1.00 80.50 93 GLY A CA 1
ATOM 774 C C . GLY A 1 93 ? 5.960 10.712 11.536 1.00 80.50 93 GLY A C 1
ATOM 775 O O . GLY A 1 93 ? 4.753 10.868 11.662 1.00 80.50 93 GLY A O 1
ATOM 776 N N . ILE A 1 94 ? 6.595 10.962 10.383 1.00 85.06 94 ILE A N 1
ATOM 777 C CA . ILE A 1 94 ? 5.920 11.468 9.175 1.00 85.06 94 ILE A CA 1
ATOM 778 C C . ILE A 1 94 ? 4.922 10.433 8.655 1.00 85.06 94 ILE A C 1
ATOM 780 O O . ILE A 1 94 ? 3.757 10.756 8.447 1.00 85.06 94 ILE A O 1
ATOM 784 N N . LEU A 1 95 ? 5.358 9.179 8.497 1.00 86.62 95 LEU A N 1
ATOM 785 C CA . LEU A 1 95 ? 4.477 8.090 8.076 1.00 86.62 95 LEU A CA 1
ATOM 786 C C . LEU A 1 95 ? 3.361 7.859 9.101 1.00 86.62 95 LEU A C 1
ATOM 788 O O . LEU A 1 95 ? 2.204 7.674 8.733 1.00 86.62 95 LEU A O 1
ATOM 792 N N . LYS A 1 96 ? 3.695 7.907 10.396 1.00 85.25 96 LYS A N 1
ATOM 793 C CA . LYS A 1 96 ? 2.701 7.773 11.464 1.00 85.25 96 LYS A CA 1
ATOM 794 C C . LYS A 1 96 ? 1.644 8.874 11.394 1.00 85.25 96 LYS A C 1
ATOM 796 O O . LYS A 1 96 ? 0.472 8.576 11.577 1.00 85.25 96 LYS A O 1
ATOM 801 N N . GLU A 1 97 ? 2.041 10.112 11.118 1.00 87.06 97 GLU A N 1
ATOM 802 C CA . GLU A 1 97 ? 1.106 11.228 10.981 1.00 87.06 97 GLU A CA 1
ATOM 803 C C . GLU A 1 97 ? 0.245 11.090 9.715 1.00 87.06 97 GLU A C 1
ATOM 805 O O . GLU A 1 97 ? -0.961 11.303 9.778 1.00 87.06 97 GLU A O 1
ATOM 810 N N . GLN A 1 98 ? 0.816 10.625 8.596 1.00 89.25 98 GLN A N 1
ATOM 811 C CA . GLN A 1 98 ? 0.067 10.331 7.362 1.00 89.25 98 GLN A CA 1
ATOM 812 C C . GLN A 1 98 ? -1.019 9.262 7.541 1.00 89.25 98 GLN A C 1
ATOM 814 O O . GLN A 1 98 ? -2.031 9.310 6.844 1.00 89.25 98 GLN A O 1
ATOM 819 N N . LEU A 1 99 ? -0.785 8.300 8.437 1.00 89.19 99 LEU A N 1
ATOM 820 C CA . LEU A 1 99 ? -1.688 7.183 8.731 1.00 89.19 99 LEU A CA 1
ATOM 821 C C . LEU A 1 99 ? -2.523 7.405 9.995 1.00 89.19 99 LEU A C 1
ATOM 823 O O . LEU A 1 99 ? -3.259 6.516 10.420 1.00 89.19 99 LEU A O 1
ATOM 827 N N . ARG A 1 100 ? -2.375 8.552 10.663 1.00 87.12 100 ARG A N 1
ATOM 828 C CA . ARG A 1 100 ? -2.951 8.774 11.990 1.00 87.12 100 ARG A CA 1
ATOM 829 C C . ARG A 1 100 ? -4.472 8.695 11.978 1.00 87.12 100 ARG A C 1
ATOM 831 O O . ARG A 1 100 ? -5.042 8.172 12.935 1.00 87.12 100 ARG A O 1
ATOM 838 N N . GLY A 1 101 ? -5.109 9.20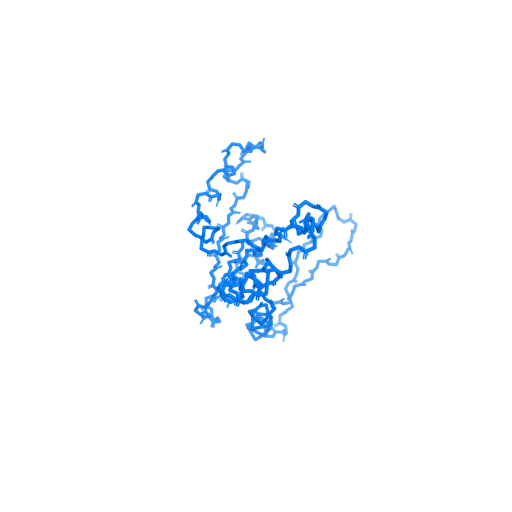8 10.926 1.00 85.19 101 GLY A N 1
ATOM 839 C CA . GLY A 1 101 ? -6.561 9.142 10.772 1.00 85.19 101 GLY A CA 1
ATOM 840 C C . GLY A 1 101 ? -7.037 7.694 10.770 1.00 85.19 101 GLY A C 1
ATOM 841 O O . GLY A 1 101 ? -7.857 7.311 11.595 1.00 85.19 101 GLY A O 1
ATOM 842 N N . GLU A 1 102 ? -6.419 6.871 9.931 1.00 85.00 102 GLU A N 1
ATOM 843 C CA . GLU A 1 102 ? -6.782 5.470 9.748 1.00 85.00 102 GLU A CA 1
ATOM 844 C C . GLU A 1 102 ? -6.420 4.614 10.959 1.00 85.00 102 GLU A C 1
ATOM 846 O O . GLU A 1 102 ? -7.217 3.792 11.386 1.00 85.00 102 GLU A O 1
ATOM 851 N N . ILE A 1 103 ? -5.265 4.845 11.586 1.00 81.94 103 ILE A N 1
ATOM 852 C CA . IL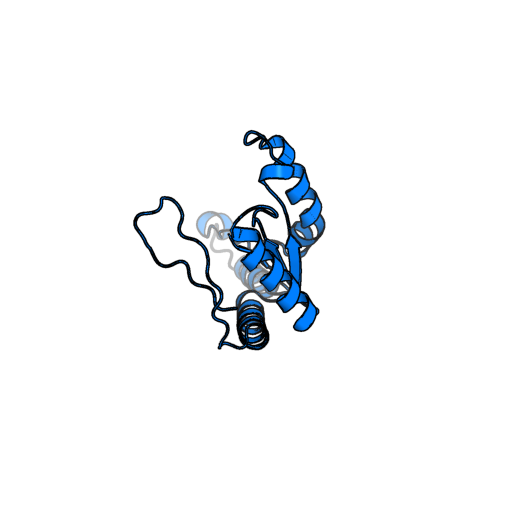E A 1 103 ? -4.888 4.157 12.832 1.00 81.94 103 ILE A CA 1
ATOM 853 C C . ILE A 1 103 ? -5.891 4.458 13.955 1.00 81.94 103 ILE A C 1
ATOM 855 O O . ILE A 1 103 ? -6.162 3.595 14.786 1.00 81.94 103 ILE A O 1
ATOM 859 N N . THR A 1 104 ? -6.431 5.679 13.997 1.00 81.50 104 THR A N 1
ATOM 860 C CA . THR A 1 104 ? -7.436 6.064 14.998 1.00 81.50 104 THR A CA 1
ATOM 861 C C . THR A 1 104 ? -8.803 5.462 14.672 1.00 81.50 104 THR A C 1
ATOM 863 O O . THR A 1 104 ? -9.502 5.027 15.581 1.00 81.50 104 THR A O 1
ATOM 866 N N . GLU A 1 105 ? -9.167 5.421 13.390 1.00 81.94 105 GLU A N 1
ATOM 867 C CA . GLU A 1 105 ? -10.443 4.902 12.888 1.00 81.94 105 GLU A CA 1
ATOM 868 C C . GLU A 1 105 ? -10.539 3.372 12.991 1.00 81.94 105 GLU A C 1
ATOM 870 O O . GLU A 1 105 ? -11.544 2.852 13.456 1.00 81.94 105 GLU A O 1
ATOM 875 N N . PHE A 1 106 ? -9.487 2.643 12.608 1.00 80.62 106 PHE A N 1
ATOM 876 C CA . PHE A 1 106 ? -9.512 1.178 12.487 1.00 80.62 106 PHE A CA 1
ATOM 877 C C . PHE A 1 106 ? -9.518 0.449 13.831 1.00 80.62 106 PHE A C 1
ATOM 879 O O . PHE A 1 106 ? -9.827 -0.743 13.890 1.00 80.62 106 PHE A O 1
ATOM 886 N N . GLY A 1 107 ? -9.177 1.161 14.905 1.00 72.19 107 GLY A N 1
ATOM 887 C CA . GLY A 1 107 ? -9.200 0.637 16.259 1.00 72.19 107 GLY A CA 1
ATOM 888 C C . GLY A 1 107 ? -8.258 -0.551 16.472 1.00 72.19 107 GLY A C 1
ATOM 889 O O . GLY A 1 107 ? -7.317 -0.808 15.721 1.00 72.19 107 GLY A O 1
ATOM 890 N N . CYS A 1 108 ? -8.488 -1.276 17.562 1.00 70.62 108 CYS A N 1
ATOM 891 C CA . CYS A 1 108 ? -7.788 -2.522 17.848 1.00 70.62 108 CYS A CA 1
ATOM 892 C C . CYS A 1 108 ? -8.726 -3.476 18.577 1.00 70.62 108 CYS A C 1
ATOM 894 O O . CYS A 1 108 ? -9.516 -3.050 19.420 1.00 70.62 108 CYS A O 1
ATOM 896 N N . PHE A 1 109 ? -8.610 -4.768 18.282 1.00 71.75 109 PHE A N 1
ATOM 897 C CA . PHE A 1 109 ? -9.283 -5.790 19.066 1.00 71.75 109 PHE A CA 1
ATOM 898 C C . PHE A 1 109 ? -8.560 -5.951 20.407 1.00 71.75 109 PHE A C 1
ATOM 900 O O . PHE A 1 109 ? -7.374 -6.293 20.447 1.00 71.75 109 PHE A O 1
ATOM 907 N N . ARG A 1 110 ? -9.262 -5.679 21.509 1.00 68.19 110 ARG A N 1
ATOM 908 C CA . ARG A 1 110 ? -8.732 -5.812 22.867 1.00 68.19 110 ARG A CA 1
ATOM 909 C C . ARG A 1 110 ? -9.655 -6.701 23.681 1.00 68.19 110 ARG A C 1
ATOM 911 O O . ARG A 1 110 ? -10.696 -6.257 24.136 1.00 68.19 110 ARG A O 1
ATOM 918 N N . LEU A 1 111 ? -9.197 -7.910 23.978 1.00 69.56 111 LEU A N 1
ATOM 919 C CA . LEU A 1 111 ? -9.835 -8.726 25.000 1.00 69.56 111 LEU A CA 1
ATOM 920 C C . LEU A 1 111 ? -9.383 -8.253 26.378 1.00 69.56 111 LEU A C 1
ATOM 922 O O . LEU A 1 111 ? -8.203 -8.344 26.723 1.00 69.56 111 LEU A O 1
ATOM 926 N N . ASN A 1 112 ? -10.326 -7.787 27.191 1.00 67.31 112 ASN A N 1
ATOM 927 C CA . ASN A 1 112 ? -10.103 -7.733 28.627 1.00 67.31 112 ASN A CA 1
ATOM 928 C C . ASN A 1 112 ? -10.181 -9.171 29.144 1.00 67.31 112 ASN A C 1
ATOM 930 O O . ASN A 1 112 ? -11.232 -9.807 29.068 1.00 67.31 112 ASN A O 1
ATOM 934 N N . ALA A 1 113 ? -9.058 -9.709 29.621 1.00 63.25 113 ALA A N 1
ATOM 935 C CA . ALA A 1 113 ? -9.053 -11.025 30.239 1.00 63.25 113 ALA A CA 1
ATOM 936 C C . ALA A 1 113 ? -9.987 -11.000 31.457 1.00 63.25 113 ALA A C 1
ATOM 938 O O . ALA A 1 113 ? -9.740 -10.274 32.421 1.00 63.25 113 ALA A O 1
ATOM 939 N N . PHE A 1 114 ? -11.067 -11.779 31.395 1.00 60.19 114 PHE A N 1
ATOM 940 C CA . PHE A 1 114 ? -11.958 -11.964 32.527 1.00 60.19 114 PHE A CA 1
ATOM 941 C C . PHE A 1 114 ? -11.258 -12.850 33.552 1.00 60.19 114 PHE A C 1
ATOM 943 O O . PHE A 1 114 ? -11.169 -14.069 33.394 1.00 60.19 114 PHE A O 1
ATOM 950 N N . ASP A 1 115 ? -10.726 -12.229 34.599 1.00 64.50 115 ASP A N 1
ATOM 951 C CA . ASP A 1 115 ? -10.219 -12.961 35.749 1.00 64.50 115 ASP A CA 1
ATOM 952 C C . ASP A 1 115 ? -11.408 -13.437 36.590 1.00 64.50 115 ASP A C 1
ATOM 954 O O . ASP A 1 115 ? -11.939 -12.707 37.429 1.00 64.50 115 ASP A O 1
ATOM 958 N N . PHE A 1 116 ? -11.826 -14.682 36.354 1.00 58.84 116 PHE A N 1
ATOM 959 C CA . PHE A 1 116 ? -12.951 -15.305 37.050 1.00 58.84 116 PHE A CA 1
ATOM 960 C C . PHE A 1 116 ? -12.785 -15.273 38.580 1.00 58.84 116 PHE A C 1
ATOM 962 O O . PHE A 1 116 ? -13.762 -15.070 39.297 1.00 58.84 116 PHE A O 1
ATOM 969 N N . HIS A 1 117 ? -11.558 -15.405 39.100 1.00 60.75 117 HIS A N 1
ATOM 970 C CA . HIS A 1 117 ? -11.316 -15.373 40.547 1.00 60.75 117 HIS A CA 1
ATOM 971 C C . HIS A 1 117 ? -11.505 -13.978 41.144 1.00 60.75 117 HIS A C 1
ATOM 973 O O . HIS A 1 117 ? -11.901 -13.853 42.304 1.00 60.75 117 HIS A O 1
ATOM 979 N N . LYS A 1 118 ? -11.234 -12.932 40.363 1.00 62.75 118 LYS A N 1
ATOM 980 C CA . LYS A 1 118 ? -11.375 -11.538 40.790 1.00 62.75 118 LYS A CA 1
ATOM 981 C C . LYS A 1 118 ? -12.792 -11.002 40.578 1.00 62.75 118 LYS A C 1
ATOM 983 O O . LYS A 1 118 ? -13.280 -10.231 41.397 1.00 62.75 118 LYS A O 1
ATOM 988 N N . GLU A 1 119 ? -13.452 -11.412 39.499 1.00 58.16 119 GLU A N 1
ATOM 989 C CA . GLU A 1 119 ? -14.766 -10.903 39.084 1.00 58.16 119 GLU A CA 1
ATOM 990 C C . GLU A 1 119 ? -15.951 -11.686 39.669 1.00 58.16 119 GLU A C 1
ATOM 992 O O . GLU A 1 119 ? -17.011 -11.103 39.896 1.00 58.16 119 GLU A O 1
ATOM 997 N N . CYS A 1 120 ? -15.776 -12.980 39.961 1.00 55.09 120 CYS A N 1
ATOM 998 C CA . CYS A 1 120 ? -16.798 -13.851 40.551 1.00 55.09 120 CYS A CA 1
ATOM 999 C C . CYS A 1 120 ? -16.490 -14.223 42.009 1.00 55.09 120 CYS A C 1
ATOM 1001 O O . CYS A 1 120 ? -16.886 -15.298 42.473 1.00 55.09 120 CYS A O 1
ATOM 1003 N N . GLN A 1 121 ? -15.815 -13.341 42.758 1.00 57.00 121 GLN A N 1
ATOM 1004 C CA . GLN A 1 121 ? -15.730 -13.512 44.208 1.00 57.00 121 GLN A CA 1
ATOM 1005 C C . GLN A 1 121 ? -17.143 -13.703 44.784 1.00 57.00 121 GLN A C 1
ATOM 1007 O O . GLN A 1 121 ? -18.076 -12.976 44.442 1.00 57.00 121 GLN A O 1
ATOM 1012 N N . ALA A 1 122 ? -17.292 -14.725 45.628 1.00 59.00 122 ALA A N 1
ATOM 1013 C CA . ALA A 1 122 ? -18.553 -15.116 46.259 1.00 59.00 122 ALA A CA 1
ATOM 1014 C C . ALA A 1 122 ? -19.679 -15.610 45.315 1.00 59.00 122 ALA A C 1
ATOM 1016 O O . ALA A 1 122 ? -20.849 -15.462 45.656 1.00 59.00 122 ALA A O 1
ATOM 1017 N N . LEU A 1 123 ? -19.363 -16.237 44.167 1.00 54.94 123 LEU A N 1
ATOM 1018 C CA . LEU A 1 123 ? -20.360 -16.866 43.268 1.00 54.94 123 LEU A CA 1
ATOM 1019 C C . LEU A 1 123 ? -21.428 -15.879 42.755 1.00 54.94 123 LEU A C 1
ATOM 1021 O O . LEU A 1 123 ? -22.585 -16.239 42.541 1.00 54.94 123 LEU A O 1
ATOM 1025 N N . ASN A 1 124 ? -21.056 -14.613 42.564 1.00 56.44 124 ASN A N 1
ATOM 1026 C CA . ASN A 1 124 ? -21.984 -13.593 42.090 1.00 56.44 124 ASN A CA 1
ATOM 1027 C C . ASN A 1 124 ? -22.116 -13.636 40.554 1.00 56.44 124 ASN A C 1
ATOM 1029 O O . ASN A 1 124 ? -21.401 -12.955 39.818 1.00 56.44 124 ASN A O 1
ATOM 1033 N N . TRP A 1 125 ? -23.045 -14.463 40.069 1.00 57.69 125 TRP A N 1
ATOM 1034 C CA . TRP A 1 125 ? -23.288 -14.745 38.645 1.00 57.69 125 TRP A CA 1
ATOM 1035 C C . TRP A 1 125 ? -23.834 -13.555 37.828 1.00 57.69 125 TRP A C 1
ATOM 1037 O O . TRP A 1 125 ? -23.906 -13.639 36.603 1.00 57.69 125 TRP A O 1
ATOM 1047 N N . GLY A 1 126 ? -24.180 -12.427 38.464 1.00 59.88 126 GLY A N 1
ATOM 1048 C CA . GLY A 1 126 ? -24.741 -11.248 37.788 1.00 59.88 126 GLY A CA 1
ATOM 1049 C C . GLY A 1 126 ? -23.801 -10.573 36.776 1.00 59.88 126 GLY A C 1
ATOM 1050 O O . GLY A 1 126 ? -24.271 -9.927 35.843 1.00 59.88 126 GLY A O 1
ATOM 1051 N N . ARG A 1 127 ? -22.477 -10.755 36.902 1.00 52.78 127 ARG A N 1
ATOM 1052 C CA . ARG A 1 127 ? -21.479 -10.157 35.990 1.00 52.78 127 ARG A CA 1
ATOM 1053 C C . ARG A 1 127 ? -21.239 -10.930 34.692 1.00 52.78 127 ARG A C 1
ATOM 1055 O O . ARG A 1 127 ? -20.685 -10.369 33.751 1.00 52.78 127 ARG A O 1
ATOM 1062 N N . LEU A 1 128 ? -21.713 -12.173 34.588 1.00 55.91 128 LEU A N 1
ATOM 1063 C CA . LEU A 1 128 ? -21.614 -12.965 33.353 1.00 55.91 128 LEU A CA 1
ATOM 1064 C C . LEU A 1 128 ? -22.439 -12.369 32.197 1.00 55.91 128 LEU A C 1
ATOM 1066 O O . LEU A 1 128 ? -22.101 -12.576 31.033 1.00 55.91 128 LEU A O 1
ATOM 1070 N N . GLY A 1 129 ? -23.482 -11.590 32.508 1.00 57.25 129 GLY A N 1
ATOM 1071 C CA . GLY A 1 129 ? -24.247 -10.832 31.514 1.00 57.25 129 GLY A CA 1
ATOM 1072 C C . GLY A 1 129 ? -23.421 -9.736 30.834 1.00 57.25 129 GLY A C 1
ATOM 1073 O O . GLY A 1 129 ? -23.479 -9.606 29.616 1.00 57.25 129 GLY A O 1
ATOM 1074 N N . ILE A 1 130 ? -22.575 -9.034 31.597 1.00 60.91 130 ILE A N 1
ATOM 1075 C CA . ILE A 1 130 ? -21.727 -7.934 31.103 1.00 60.91 130 ILE A CA 1
ATOM 1076 C C . ILE A 1 130 ? -20.689 -8.457 30.105 1.00 60.91 130 ILE A C 1
ATOM 1078 O O . ILE A 1 130 ? -20.491 -7.855 29.054 1.00 60.91 130 ILE A O 1
ATOM 1082 N N . LEU A 1 131 ? -20.091 -9.622 30.380 1.00 55.12 131 LEU A N 1
ATOM 1083 C CA . LEU A 1 131 ? -19.145 -10.269 29.466 1.00 55.12 131 LEU A CA 1
ATOM 1084 C C . LEU A 1 131 ? -19.808 -10.651 28.131 1.00 55.12 131 LEU A C 1
ATOM 1086 O O . LEU A 1 131 ? -19.221 -10.502 27.061 1.00 55.12 131 LEU A O 1
ATOM 1090 N N . LYS A 1 132 ? -21.059 -11.123 28.192 1.00 56.75 132 LYS A N 1
ATOM 1091 C CA . LYS A 1 132 ? -21.845 -11.511 27.013 1.00 56.75 132 LYS A CA 1
ATOM 1092 C C . LYS A 1 132 ? -22.233 -10.302 26.156 1.00 56.75 132 LYS A C 1
ATOM 1094 O O . LYS A 1 132 ? -22.361 -10.438 24.943 1.00 56.75 132 LYS A O 1
ATOM 1099 N N . GLU A 1 133 ? -22.406 -9.142 26.779 1.00 60.41 133 GLU A N 1
ATOM 1100 C CA . GLU A 1 133 ? -22.758 -7.877 26.130 1.00 60.41 133 GLU A CA 1
ATOM 1101 C C . GLU A 1 133 ? -21.519 -7.165 25.558 1.00 60.41 133 GLU A C 1
ATOM 1103 O O . GLU A 1 133 ? -21.562 -6.679 24.429 1.00 60.41 133 GLU A O 1
ATOM 1108 N N . GLN A 1 134 ? -20.377 -7.229 26.257 1.00 54.72 134 GLN A N 1
ATOM 1109 C CA . GLN A 1 134 ? -19.073 -6.756 25.768 1.00 54.72 134 GLN A CA 1
ATOM 1110 C C . GLN A 1 134 ? -18.605 -7.526 24.526 1.00 54.72 134 GLN A C 1
ATOM 1112 O O . GLN A 1 134 ? -18.231 -6.914 23.532 1.00 54.72 134 GLN A O 1
ATOM 1117 N N . LEU A 1 135 ? -18.737 -8.857 24.516 1.00 55.91 135 LEU A N 1
ATOM 1118 C CA . LEU A 1 135 ? -18.407 -9.677 23.341 1.00 55.91 135 LEU A CA 1
ATOM 1119 C C . LEU A 1 135 ? -19.331 -9.425 22.136 1.00 55.91 135 LEU A C 1
ATOM 1121 O O . LEU A 1 135 ? -18.972 -9.754 21.007 1.00 55.91 135 LEU A O 1
ATOM 1125 N N . ARG A 1 136 ? -20.530 -8.866 22.354 1.00 54.31 136 ARG A N 1
ATOM 1126 C CA . ARG A 1 136 ? -21.519 -8.610 21.295 1.00 54.31 136 ARG A CA 1
ATOM 1127 C C . ARG A 1 136 ? -21.336 -7.246 20.623 1.00 54.31 136 ARG A C 1
ATOM 1129 O O . ARG A 1 136 ? -21.783 -7.085 19.492 1.00 54.31 136 ARG A O 1
ATOM 1136 N N . GLY A 1 137 ? -20.707 -6.287 21.307 1.00 48.91 137 GLY A N 1
ATOM 1137 C CA . GLY A 1 137 ? -20.515 -4.912 20.832 1.00 48.91 137 GLY A CA 1
ATOM 1138 C C . GLY A 1 137 ? -19.211 -4.646 20.071 1.00 48.91 137 GLY A C 1
ATOM 1139 O O . GLY A 1 137 ? -19.093 -3.602 19.445 1.00 48.91 137 GLY A O 1
ATOM 1140 N N . GLU A 1 138 ? -18.237 -5.560 20.097 1.00 51.75 138 GLU A N 1
ATOM 1141 C CA . GLU A 1 138 ? -16.882 -5.309 19.568 1.00 51.75 138 GLU A CA 1
ATOM 1142 C C . GLU A 1 138 ? -16.678 -5.663 18.078 1.00 51.75 138 GLU A C 1
ATOM 1144 O O . GLU A 1 138 ? -15.567 -5.532 17.576 1.00 51.75 138 GLU A O 1
ATOM 1149 N N . ILE A 1 139 ? -17.710 -6.098 17.339 1.00 47.97 139 ILE A N 1
ATOM 1150 C CA . ILE A 1 139 ? -17.565 -6.601 15.948 1.00 47.97 139 ILE A CA 1
ATOM 1151 C C . ILE A 1 139 ? -18.045 -5.585 14.895 1.00 47.97 139 ILE A C 1
ATOM 1153 O O . ILE A 1 139 ? -18.548 -5.958 13.838 1.00 47.97 139 ILE A O 1
ATOM 1157 N N . THR A 1 140 ? -17.928 -4.284 15.144 1.00 46.25 140 THR A N 1
ATOM 1158 C CA . THR A 1 140 ? -18.327 -3.282 14.143 1.00 46.25 140 THR A CA 1
ATOM 1159 C C . THR A 1 140 ? -17.128 -2.473 13.670 1.00 46.25 140 THR A C 1
ATOM 1161 O O . THR A 1 140 ? -16.654 -1.592 14.373 1.00 46.25 140 THR A O 1
ATOM 1164 N N . GLU A 1 141 ? -16.699 -2.823 12.452 1.00 50.22 141 GLU A N 1
ATOM 1165 C CA . GLU A 1 141 ? -15.765 -2.119 11.559 1.00 50.22 141 GLU A CA 1
ATOM 1166 C C . GLU A 1 141 ? -14.292 -2.087 11.984 1.00 50.22 141 GLU A C 1
ATOM 1168 O O . GLU A 1 141 ? -13.763 -1.095 12.472 1.00 50.22 141 GLU A O 1
ATOM 1173 N N . PHE A 1 142 ? -13.593 -3.183 11.685 1.00 50.84 142 PHE A N 1
ATOM 1174 C CA . PHE A 1 142 ? -12.135 -3.198 11.632 1.00 50.84 142 PHE A CA 1
ATOM 1175 C C . PHE A 1 142 ? -11.674 -2.772 10.235 1.00 50.84 142 PHE A C 1
ATOM 1177 O O . PHE A 1 142 ? -12.225 -3.224 9.234 1.00 50.84 142 PHE A O 1
ATOM 1184 N N . GLY A 1 143 ? -10.680 -1.888 10.173 1.00 50.56 143 GLY A N 1
ATOM 1185 C CA . GLY A 1 143 ? -9.869 -1.655 8.979 1.00 50.56 143 GLY A CA 1
ATOM 1186 C C . GLY A 1 143 ? -8.461 -2.208 9.196 1.00 50.56 143 GLY A C 1
ATOM 1187 O O . GLY A 1 143 ? -8.059 -2.497 10.324 1.00 50.56 143 GLY A O 1
ATOM 1188 N N . CYS A 1 144 ? -7.685 -2.381 8.128 1.00 53.19 144 CYS A N 1
ATOM 1189 C CA . CYS A 1 144 ? -6.328 -2.920 8.234 1.00 53.19 144 CYS A CA 1
ATOM 1190 C C . CYS A 1 144 ? -5.323 -2.082 7.445 1.00 53.19 144 CYS A C 1
ATOM 1192 O O . CYS A 1 144 ? -5.603 -1.594 6.347 1.00 53.19 144 CYS A O 1
ATOM 1194 N N . VAL A 1 145 ? -4.127 -1.942 8.018 1.00 48.19 145 VAL A N 1
ATOM 1195 C CA . VAL A 1 145 ? -2.960 -1.369 7.349 1.00 48.19 145 VAL A CA 1
ATOM 1196 C C . VAL A 1 145 ? -2.049 -2.520 6.929 1.00 48.19 145 VAL A C 1
ATOM 1198 O O . VAL A 1 145 ? -1.411 -3.154 7.769 1.00 48.19 145 VAL A O 1
ATOM 1201 N N . CYS A 1 146 ? -1.977 -2.791 5.629 1.00 51.72 146 CYS A N 1
ATOM 1202 C CA . CYS A 1 146 ? -1.084 -3.801 5.072 1.00 51.72 146 CYS A CA 1
ATOM 1203 C C . CYS A 1 146 ? 0.164 -3.114 4.510 1.00 51.72 146 CYS A C 1
ATOM 1205 O O . CYS A 1 146 ? 0.076 -2.308 3.580 1.00 51.72 146 CYS A O 1
ATOM 1207 N N . ALA A 1 147 ? 1.333 -3.437 5.061 1.00 42.53 147 ALA A N 1
ATOM 1208 C CA . ALA A 1 147 ? 2.607 -3.018 4.492 1.00 42.53 147 ALA A CA 1
ATOM 1209 C C . ALA A 1 147 ? 3.068 -4.050 3.458 1.00 42.53 147 ALA A C 1
ATOM 1211 O O . ALA A 1 147 ? 3.131 -5.243 3.758 1.00 42.53 147 ALA A O 1
ATOM 1212 N N . PHE A 1 148 ? 3.404 -3.586 2.257 1.00 42.97 148 PHE A N 1
ATOM 1213 C CA . PHE A 1 148 ? 4.039 -4.411 1.234 1.00 42.97 148 PHE A CA 1
ATOM 1214 C C . PHE A 1 148 ? 5.445 -3.859 0.976 1.00 42.97 148 PHE A C 1
ATOM 1216 O O . PHE A 1 148 ? 5.610 -2.665 0.705 1.00 42.97 148 PHE A O 1
ATOM 1223 N N . SER A 1 149 ? 6.441 -4.735 1.107 1.00 37.12 149 SER A N 1
ATOM 1224 C CA . SER A 1 149 ? 7.857 -4.501 0.800 1.00 37.12 149 SER A CA 1
ATOM 1225 C C . SER A 1 149 ? 8.309 -5.432 -0.310 1.00 37.12 149 SER A C 1
ATOM 1227 O O . SER A 1 149 ? 7.985 -6.637 -0.179 1.00 37.12 149 SER A O 1
#

Radius of gyration: 21.54 Å; chains: 1; bounding box: 49×28×66 Å

Organism: NCBI:txid637853

Sequence (149 aa):
MFWSQKPNLRWQPEPVLNPTDDQTEAYKRHMIMQQHVYGGKLVIVNLVNQRGREKRVGGELDRVVLRAHLDFVRLNAFDFHKECQALNWGRLGILKEQLRGEITEFGCFRLNAFDFHKECQALNWGRLGILKEQLRGEITEFGCVCAFS

InterPro domains:
  IPR002013 SAC domain [PF02383] (1-85)
  IPR002013 SAC domain [PS50275] (1-149)

pLDDT: mean 77.37, std 15.18, range [37.12, 94.69]

Secondary structure (DSSP, 8-state):
--EE----SSSSPPPEE-TTS-HHHHHHHHHHHHHHHH-S-EEEEE---SSSTTHHHHHHHHHHHHHH--TTEEEEE--HHHHSGGG-GGGHHHHHHHTHHHHHHS---------HHHHSGGG-GGGHHHHHHHHHHS-S---EEEEE-